Protein AF-A0A8H4LWK8-F1 (afdb_monomer_lite)

InterPro domains:
  IPR003105 SRA-YDG [PS51015] (1-61)
  IPR015947 PUA-like superfamily [SSF88697] (8-93)
  IPR036987 SRA-YDG superfamily [G3DSA:2.30.280.10] (2-102)

Secondary structure (DSSP, 8-state):
--HHHHTTTT-EEEEEEETTSSSTT--SSSEEEEEEEEEEEEEEEE-TTT-PEEEEEEEEEPTTSS-HHHHHTPSPHHHHHHHHHHHHHHHHHHHHHH-HHHHHHHHHHHHHHHHHHHHHHHHHHHHHHHHHS-------------------------

pLDDT: mean 82.49, std 20.47, range [31.75, 97.5]

Organism: NCBI:txid72228

Sequence (158 aa):
MHLSLLSQVGTQIRILRGYCLESPLAPSAGIRYDGLYAIRRYSLKLSNKTGLHRLVLTIERVAGQRPLHEVTAIPRPSQLDDWQLFEKYEGDMIRQRRGDQEFLEWKRAKAEERITIGQWRRTLELRAELKCGTHPRPSKGSLLSQAEVKDGILEAGK

Foldseek 3Di:
DPVVVVVQQQPKDWDKAAQLDLDPLHAVHGIATQAIKGFHDWDWDQDPVPRDIDIDTDIGHDPPDDDNVVSSCPPDPVVVVVRVVVVVVVLVVCCVPVNDVSSVVVVVVVVVSVVSSVVSVVVVVVVVCVVVPPDPDPPDDDDDDDDDDDDDDDDDDD

Structure (mmCIF, N/CA/C/O backbone):
data_AF-A0A8H4LWK8-F1
#
_entry.id   AF-A0A8H4LWK8-F1
#
loop_
_atom_site.group_PDB
_atom_site.id
_atom_site.type_symbol
_atom_site.label_atom_id
_atom_site.label_alt_id
_atom_site.label_comp_id
_atom_site.label_asym_id
_atom_site.label_entity_id
_atom_site.label_seq_id
_atom_site.pdbx_PDB_ins_code
_atom_site.Cartn_x
_atom_site.Cartn_y
_atom_site.Cartn_z
_atom_site.occupancy
_atom_site.B_iso_or_equiv
_atom_site.auth_seq_id
_atom_site.auth_comp_id
_atom_site.auth_asym_id
_atom_site.auth_atom_id
_atom_site.pdbx_PDB_model_num
ATOM 1 N N . MET A 1 1 ? -16.690 22.714 12.746 1.00 52.41 1 MET A N 1
ATOM 2 C CA . MET A 1 1 ? -16.456 21.260 12.912 1.00 52.41 1 MET A CA 1
ATOM 3 C C . MET A 1 1 ? -17.216 20.514 11.825 1.00 52.41 1 MET A C 1
ATOM 5 O O . MET A 1 1 ? -18.382 20.817 11.626 1.00 52.41 1 MET A O 1
ATOM 9 N N . HIS A 1 2 ? -16.586 19.581 11.108 1.00 60.38 2 HIS A N 1
ATOM 10 C CA . HIS A 1 2 ? -17.220 18.876 9.986 1.00 60.38 2 HIS A CA 1
ATOM 11 C C . HIS A 1 2 ? -18.081 17.703 10.505 1.00 60.38 2 HIS A C 1
ATOM 13 O O . HIS A 1 2 ? -17.662 16.548 10.467 1.00 60.38 2 HIS A O 1
ATOM 19 N N . LEU A 1 3 ? -19.265 18.005 11.061 1.00 60.56 3 LEU A N 1
ATOM 20 C CA . LEU A 1 3 ? -20.194 17.015 11.644 1.00 60.56 3 LEU A CA 1
ATOM 21 C C . LEU A 1 3 ? -20.529 15.859 10.688 1.00 60.56 3 LEU A C 1
ATOM 23 O O . LEU A 1 3 ? -20.708 14.729 11.130 1.00 60.56 3 LEU A O 1
ATOM 27 N N . SER A 1 4 ? -20.541 16.111 9.380 1.00 64.62 4 SER A N 1
ATOM 28 C CA . SER A 1 4 ? -20.835 15.087 8.372 1.00 64.62 4 SER A CA 1
ATOM 29 C C . SER A 1 4 ? -19.765 13.997 8.236 1.00 64.62 4 SER A C 1
ATOM 31 O O . SER A 1 4 ? -20.046 12.948 7.669 1.00 64.62 4 SER A O 1
ATOM 33 N N . LEU A 1 5 ? -18.550 14.195 8.764 1.00 65.69 5 LEU A N 1
ATOM 34 C CA . LEU A 1 5 ? -17.548 13.121 8.838 1.00 65.69 5 LEU A CA 1
ATOM 35 C C . LEU A 1 5 ? -17.736 12.251 10.089 1.00 65.69 5 LEU A C 1
ATOM 37 O O . LEU A 1 5 ? -17.430 11.062 10.059 1.00 65.69 5 LEU A O 1
ATOM 41 N N . LEU A 1 6 ? -18.285 12.812 11.174 1.00 63.72 6 LEU A N 1
ATOM 42 C CA . LEU A 1 6 ? -18.675 12.034 12.356 1.00 63.72 6 LEU A CA 1
ATOM 43 C C . LEU A 1 6 ? -19.873 11.126 12.051 1.00 63.72 6 LEU A C 1
ATOM 45 O O . LEU A 1 6 ? -19.915 9.998 12.533 1.00 63.72 6 LEU A O 1
ATOM 49 N N . SER A 1 7 ? -20.805 11.571 11.203 1.00 70.25 7 SER A N 1
ATOM 50 C CA . SER A 1 7 ? -21.953 10.756 10.780 1.00 70.25 7 SER A CA 1
ATOM 51 C C . SER A 1 7 ? -21.584 9.582 9.865 1.00 70.25 7 SER A C 1
ATOM 53 O O . SER A 1 7 ? -22.433 8.743 9.595 1.00 70.25 7 SER A O 1
ATOM 55 N N . GLN A 1 8 ? -20.341 9.505 9.376 1.00 80.31 8 GLN A N 1
ATOM 56 C CA . GLN A 1 8 ? -19.851 8.374 8.577 1.00 80.31 8 GLN A CA 1
ATOM 57 C C . GLN A 1 8 ? -19.318 7.216 9.434 1.00 80.31 8 GLN A C 1
ATOM 59 O O . GLN A 1 8 ? -18.898 6.189 8.897 1.00 80.31 8 GLN A O 1
ATOM 64 N N . VAL A 1 9 ? -19.303 7.351 10.764 1.00 82.56 9 VAL A N 1
ATOM 65 C CA . VAL A 1 9 ? -18.976 6.229 11.653 1.00 82.56 9 VAL A CA 1
ATOM 66 C C . VAL A 1 9 ? -20.021 5.126 11.460 1.00 82.56 9 VAL A C 1
ATOM 68 O O . VAL A 1 9 ? -21.219 5.381 11.458 1.00 82.56 9 VAL A O 1
ATOM 71 N N . GLY A 1 10 ? -19.558 3.893 11.270 1.00 85.62 10 GLY A N 1
ATOM 72 C CA . GLY A 1 10 ? -20.392 2.747 10.902 1.00 85.62 10 GLY A CA 1
ATOM 73 C C . GLY A 1 10 ? -20.498 2.506 9.394 1.00 85.62 10 GLY A C 1
ATOM 74 O O . GLY A 1 10 ? -20.790 1.380 8.991 1.00 85.62 10 GLY A O 1
ATOM 75 N N . THR A 1 11 ? -20.178 3.495 8.553 1.00 91.19 11 THR A N 1
ATOM 76 C CA . THR A 1 11 ? -20.169 3.319 7.097 1.00 91.19 11 THR A CA 1
ATOM 77 C C . THR A 1 11 ? -19.085 2.330 6.680 1.00 91.19 11 THR A C 1
ATOM 79 O O . THR A 1 11 ? -17.944 2.383 7.154 1.00 91.19 11 THR A O 1
ATOM 82 N N . GLN A 1 12 ? -19.452 1.431 5.766 1.00 94.31 12 GLN A N 1
ATOM 83 C CA . GLN A 1 12 ? -18.533 0.477 5.163 1.00 94.31 12 GLN A CA 1
ATOM 84 C C . GLN A 1 12 ? -17.807 1.100 3.968 1.00 94.31 12 GLN A C 1
ATOM 86 O O . GLN A 1 12 ? -18.415 1.731 3.107 1.00 94.31 12 GLN A O 1
ATOM 91 N N . ILE A 1 13 ? -16.500 0.879 3.900 1.00 94.56 13 ILE A N 1
ATOM 92 C CA . ILE A 1 13 ? -15.608 1.366 2.852 1.00 94.56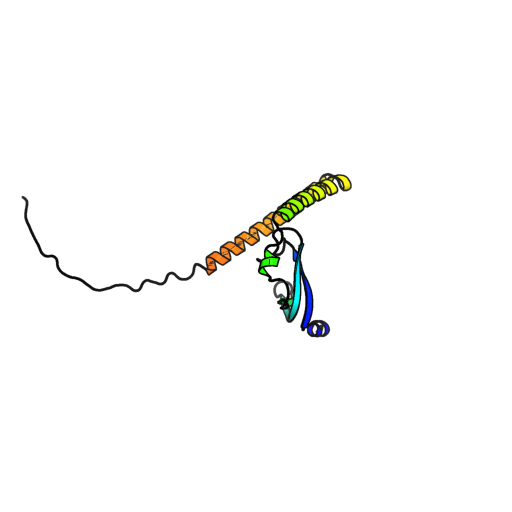 13 ILE A CA 1
ATOM 93 C C . ILE A 1 13 ? -14.760 0.220 2.303 1.00 94.56 13 ILE A C 1
ATOM 95 O O . ILE A 1 13 ? -14.438 -0.738 3.006 1.00 94.56 13 ILE A O 1
ATOM 99 N N . ARG A 1 14 ? -14.376 0.324 1.031 1.00 96.25 14 ARG A N 1
ATOM 100 C CA . ARG A 1 14 ? -13.458 -0.611 0.371 1.00 96.25 14 ARG A CA 1
ATOM 101 C C . ARG A 1 14 ? -12.024 -0.130 0.565 1.00 96.25 14 ARG A C 1
ATOM 103 O O . ARG A 1 14 ? -11.739 1.034 0.302 1.00 96.25 14 ARG A O 1
ATOM 110 N N . ILE A 1 15 ? -11.130 -1.017 1.000 1.00 96.00 15 ILE A N 1
ATOM 111 C CA . ILE A 1 15 ? -9.715 -0.683 1.202 1.00 96.00 15 ILE A CA 1
ATOM 112 C C . ILE A 1 15 ? -8.853 -1.299 0.105 1.00 96.00 15 ILE A C 1
ATOM 114 O O . ILE A 1 15 ? -8.871 -2.512 -0.109 1.00 96.00 15 ILE A O 1
ATOM 118 N N . LEU A 1 16 ? -8.062 -0.440 -0.537 1.00 96.69 16 LEU A N 1
ATOM 119 C CA . LEU A 1 16 ? -6.957 -0.810 -1.411 1.00 96.69 16 LEU A CA 1
ATOM 120 C C . LEU A 1 16 ? -5.638 -0.513 -0.688 1.00 96.69 16 LEU A C 1
ATOM 122 O O . LEU A 1 16 ? -5.473 0.574 -0.131 1.00 96.69 16 LEU A O 1
ATOM 126 N N . ARG A 1 17 ? -4.706 -1.468 -0.677 1.00 95.94 17 ARG A N 1
ATOM 127 C CA . ARG A 1 17 ? -3.346 -1.290 -0.147 1.00 95.94 17 ARG A CA 1
ATOM 128 C C . ARG A 1 17 ? -2.348 -1.341 -1.297 1.00 95.94 17 ARG A C 1
ATOM 130 O O . ARG A 1 17 ? -2.351 -2.301 -2.058 1.00 95.94 17 ARG A O 1
ATOM 137 N N . GLY A 1 18 ? -1.514 -0.313 -1.422 1.00 94.94 18 GLY A N 1
ATOM 138 C CA . GLY A 1 18 ? -0.409 -0.278 -2.384 1.00 94.94 18 GLY A CA 1
ATOM 139 C C . GLY 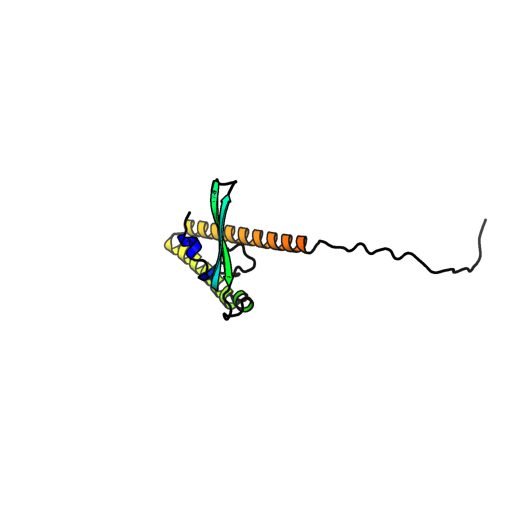A 1 18 ? 0.888 -0.808 -1.777 1.00 94.94 18 GLY A C 1
ATOM 140 O O . GLY A 1 18 ? 1.067 -0.749 -0.560 1.00 94.94 18 GLY A O 1
ATOM 141 N N . TYR A 1 19 ? 1.795 -1.305 -2.616 1.00 93.06 19 TYR A N 1
ATOM 142 C CA . TYR A 1 19 ? 3.070 -1.877 -2.169 1.00 93.06 19 TYR A CA 1
ATOM 143 C C . TYR A 1 19 ? 4.048 -0.855 -1.563 1.00 93.06 19 TYR A C 1
ATOM 145 O O . TYR A 1 19 ? 4.883 -1.221 -0.740 1.00 93.06 19 TYR A O 1
ATOM 153 N N . CYS A 1 20 ? 3.898 0.431 -1.895 1.00 91.38 20 CYS A N 1
ATOM 154 C CA . CYS A 1 20 ? 4.673 1.534 -1.311 1.00 91.38 20 CYS A CA 1
ATOM 155 C C . CYS A 1 20 ? 4.155 1.973 0.070 1.00 91.38 20 CYS A C 1
ATOM 157 O O . CYS A 1 20 ? 4.657 2.936 0.646 1.00 91.38 20 CYS A O 1
ATOM 159 N N . LEU A 1 21 ? 3.104 1.331 0.591 1.00 92.00 21 LEU A N 1
ATOM 160 C CA . LEU A 1 21 ? 2.540 1.675 1.889 1.00 92.00 21 LEU A CA 1
ATOM 161 C C . LEU A 1 21 ? 3.516 1.293 3.010 1.00 92.00 21 LEU A C 1
ATOM 163 O O . LEU A 1 21 ? 3.936 0.144 3.111 1.00 92.00 21 LEU A O 1
ATOM 167 N N . GLU A 1 22 ? 3.771 2.225 3.926 1.00 90.75 22 GLU A N 1
ATOM 168 C CA . GLU A 1 22 ? 4.512 1.991 5.172 1.00 90.75 22 GLU A CA 1
ATOM 169 C C . GLU A 1 22 ? 3.689 1.160 6.182 1.00 90.75 22 GLU A C 1
ATOM 171 O O . GLU A 1 22 ? 3.308 1.619 7.264 1.00 90.75 22 GLU A O 1
ATOM 176 N N . SER A 1 23 ? 3.363 -0.085 5.829 1.00 90.69 23 SER A N 1
ATOM 177 C CA . SER A 1 23 ? 2.599 -1.007 6.671 1.00 90.69 23 SER A CA 1
ATOM 178 C C . SER A 1 23 ? 3.086 -2.452 6.544 1.00 90.69 23 SER A C 1
ATOM 180 O O . SER A 1 23 ? 3.318 -2.907 5.428 1.00 90.69 23 SER A O 1
ATOM 182 N N . PRO A 1 24 ? 3.183 -3.227 7.646 1.00 89.12 24 PRO A N 1
ATOM 183 C CA . PRO A 1 24 ? 3.550 -4.649 7.581 1.00 89.12 24 PRO A CA 1
ATOM 184 C C . PRO A 1 24 ? 2.588 -5.496 6.738 1.00 89.12 24 PRO A C 1
ATOM 186 O O . PRO A 1 24 ? 2.929 -6.594 6.320 1.00 89.12 24 PRO A O 1
ATOM 189 N N . LEU A 1 25 ? 1.369 -4.994 6.514 1.00 92.19 25 LEU A N 1
ATOM 190 C CA . LEU A 1 25 ? 0.341 -5.643 5.702 1.00 92.19 25 LEU A CA 1
ATOM 191 C C . LEU A 1 25 ? 0.342 -5.159 4.245 1.00 92.19 25 LEU A C 1
ATOM 193 O O . LEU A 1 25 ? -0.558 -5.536 3.491 1.00 92.19 25 LEU A O 1
ATOM 197 N N . ALA A 1 26 ? 1.282 -4.297 3.849 1.00 93.75 26 ALA A N 1
ATOM 198 C CA . ALA A 1 26 ? 1.405 -3.855 2.467 1.00 93.75 26 ALA A CA 1
ATOM 199 C C . ALA A 1 26 ? 1.708 -5.058 1.552 1.00 93.75 26 ALA A C 1
ATOM 201 O O . ALA A 1 26 ? 2.476 -5.942 1.941 1.00 93.75 26 ALA A O 1
ATOM 202 N N . PRO A 1 27 ? 1.093 -5.139 0.358 1.00 95.56 27 PRO A N 1
ATOM 203 C CA . PRO A 1 27 ? 1.460 -6.165 -0.610 1.00 95.56 27 PRO A CA 1
ATOM 204 C C . PRO A 1 27 ? 2.914 -5.980 -1.059 1.00 95.56 27 PRO A C 1
ATOM 206 O O . PRO A 1 27 ? 3.462 -4.883 -1.006 1.00 95.56 27 PRO A O 1
ATOM 209 N N . SER A 1 28 ? 3.546 -7.053 -1.529 1.00 92.62 28 SER A N 1
ATOM 210 C CA . SER A 1 28 ? 4.919 -6.991 -2.043 1.00 92.62 28 SER A CA 1
ATOM 211 C C . SER A 1 28 ? 5.030 -6.273 -3.391 1.00 92.62 28 SER A C 1
ATOM 213 O O . SER A 1 28 ? 6.099 -5.746 -3.689 1.00 92.62 28 SER A O 1
ATOM 215 N N . ALA A 1 29 ? 3.947 -6.233 -4.173 1.00 94.25 29 ALA A N 1
ATOM 216 C CA . ALA A 1 29 ? 3.867 -5.560 -5.464 1.00 94.25 29 ALA A CA 1
ATOM 217 C C . ALA A 1 29 ? 2.437 -5.083 -5.769 1.00 94.25 29 ALA A C 1
ATOM 219 O O . ALA A 1 29 ? 1.461 -5.656 -5.273 1.00 94.25 29 ALA A O 1
ATOM 220 N N . GLY A 1 30 ? 2.328 -4.046 -6.603 1.00 93.75 30 GLY A N 1
ATOM 221 C CA . GLY A 1 30 ? 1.060 -3.535 -7.124 1.00 93.75 30 GLY A CA 1
ATOM 222 C C . GLY A 1 30 ? 0.089 -2.999 -6.063 1.00 93.75 30 GLY A C 1
ATOM 223 O O . GLY A 1 30 ? 0.478 -2.478 -5.013 1.00 93.75 30 GLY A O 1
ATOM 224 N N . ILE A 1 31 ? -1.206 -3.101 -6.366 1.00 95.31 31 ILE A N 1
ATOM 225 C CA . ILE A 1 31 ? -2.306 -2.676 -5.493 1.00 95.31 31 ILE A CA 1
ATOM 226 C C . ILE A 1 31 ? -3.189 -3.887 -5.201 1.00 95.31 31 ILE A C 1
ATOM 228 O O . ILE A 1 31 ? -3.629 -4.583 -6.116 1.00 95.31 31 ILE A O 1
ATOM 232 N N . ARG A 1 32 ? -3.479 -4.124 -3.920 1.00 96.56 32 ARG A N 1
ATOM 233 C CA . ARG A 1 32 ? -4.321 -5.229 -3.455 1.00 96.56 32 ARG A CA 1
ATOM 234 C C . ARG A 1 32 ? -5.619 -4.718 -2.846 1.00 96.56 32 ARG A C 1
ATOM 236 O O . ARG A 1 32 ? -5.620 -3.745 -2.095 1.00 96.56 32 ARG A O 1
ATOM 243 N N . TYR A 1 33 ? -6.721 -5.400 -3.148 1.00 96.69 33 TYR A N 1
ATOM 244 C CA . TYR A 1 33 ? -7.989 -5.206 -2.454 1.00 96.69 33 TYR A CA 1
ATOM 245 C C . TYR A 1 33 ? -8.059 -6.059 -1.187 1.00 96.69 33 TYR A C 1
ATOM 247 O O . TYR A 1 33 ? -7.978 -7.285 -1.252 1.00 96.69 33 TYR A O 1
ATOM 255 N N . ASP A 1 34 ? -8.262 -5.407 -0.041 1.00 95.75 34 ASP A N 1
ATOM 256 C CA . ASP A 1 34 ? -8.181 -6.063 1.272 1.00 95.75 34 ASP A CA 1
ATOM 257 C C . ASP A 1 34 ? -9.552 -6.341 1.913 1.00 95.75 34 ASP A C 1
ATOM 259 O O . ASP A 1 34 ? -9.654 -6.996 2.962 1.00 95.75 34 ASP A O 1
ATOM 263 N N . GLY A 1 35 ? -10.617 -5.886 1.251 1.00 96.25 35 GLY A N 1
ATOM 264 C CA . GLY A 1 35 ? -12.002 -6.096 1.651 1.00 96.25 35 GLY A CA 1
ATOM 265 C C . GLY A 1 35 ? -12.704 -4.826 2.127 1.00 96.25 35 GLY A C 1
ATOM 266 O O . GLY A 1 35 ? -12.260 -3.693 1.909 1.00 96.25 35 GLY A O 1
ATOM 267 N N . LEU A 1 36 ? -13.843 -5.045 2.774 1.00 96.94 36 LEU A N 1
ATOM 268 C CA . LEU A 1 36 ? -14.682 -4.046 3.417 1.00 96.94 36 LEU A CA 1
ATOM 269 C C . LEU A 1 36 ? -14.219 -3.780 4.850 1.00 96.94 36 LEU A C 1
ATOM 271 O O . LEU A 1 36 ? -13.943 -4.702 5.625 1.00 96.94 36 LEU A O 1
ATOM 275 N N . TYR A 1 37 ? -14.176 -2.505 5.201 1.00 96.50 37 TYR A N 1
ATOM 276 C CA . TY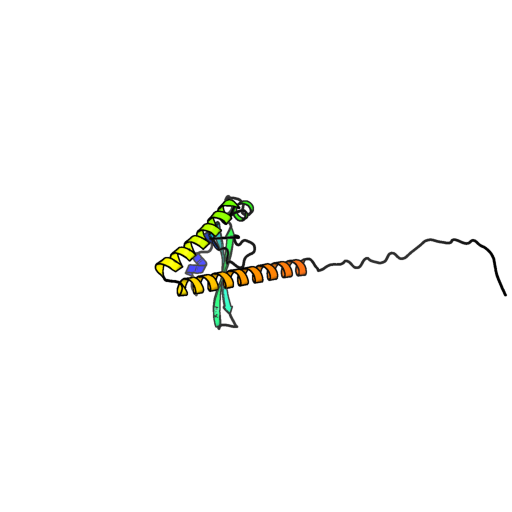R A 1 37 ? -13.846 -1.999 6.524 1.00 96.50 37 TYR A CA 1
ATOM 277 C C . TYR A 1 37 ? -14.940 -1.039 6.982 1.00 96.50 37 TYR A C 1
ATOM 279 O O . TYR A 1 37 ? -15.491 -0.315 6.165 1.00 96.50 37 TYR A O 1
ATOM 287 N N . ALA A 1 38 ? -15.246 -1.008 8.273 1.00 94.81 38 ALA A N 1
ATOM 288 C CA . ALA A 1 38 ? -16.144 -0.029 8.867 1.00 94.81 38 ALA A CA 1
ATOM 289 C C . ALA A 1 38 ? -15.337 1.050 9.595 1.00 94.81 38 ALA A C 1
ATOM 291 O O . ALA A 1 38 ? -14.362 0.748 10.293 1.00 94.81 38 ALA A O 1
ATOM 292 N N . ILE A 1 39 ? -15.751 2.308 9.465 1.00 93.38 39 ILE A N 1
ATOM 293 C CA . ILE A 1 39 ? -15.166 3.406 10.242 1.00 93.38 39 ILE A CA 1
ATOM 294 C C . ILE A 1 39 ? -15.652 3.279 11.689 1.00 93.38 39 ILE A C 1
ATOM 296 O O . ILE A 1 39 ? -16.851 3.342 11.947 1.00 93.38 39 ILE A O 1
ATOM 300 N N . ARG A 1 40 ? -14.730 3.094 12.639 1.00 91.44 40 ARG A N 1
ATOM 301 C CA . ARG A 1 40 ? -15.040 2.959 14.074 1.00 91.44 40 ARG A CA 1
ATOM 302 C C . ARG A 1 40 ? -14.826 4.236 14.853 1.00 91.44 40 ARG A C 1
ATOM 304 O O . ARG A 1 40 ? -15.593 4.543 15.757 1.00 91.44 40 ARG A O 1
ATOM 311 N N . ARG A 1 41 ? -13.770 4.973 14.519 1.00 89.69 41 ARG A N 1
ATOM 312 C CA . ARG A 1 41 ? -13.429 6.213 15.209 1.00 89.69 41 ARG A CA 1
ATOM 313 C C . ARG A 1 41 ? -12.938 7.249 14.225 1.00 89.69 41 ARG A C 1
ATOM 315 O O . ARG A 1 41 ? -12.181 6.952 13.304 1.00 89.69 41 ARG A O 1
ATOM 322 N N . TYR A 1 42 ? -13.327 8.477 14.508 1.00 88.62 42 TYR A N 1
ATOM 323 C CA . TYR A 1 42 ? -12.848 9.678 13.858 1.00 88.62 42 TYR A CA 1
ATOM 324 C C . TYR A 1 42 ? -12.126 10.541 14.895 1.00 88.62 42 TYR A C 1
ATOM 326 O O . TYR A 1 42 ? -12.555 10.643 16.047 1.00 88.62 42 TYR A O 1
ATOM 334 N N . SER A 1 43 ? -10.991 11.133 14.541 1.00 86.38 43 SER A N 1
ATOM 335 C CA . SER A 1 43 ? -10.241 12.028 15.424 1.00 86.38 43 SER A CA 1
ATOM 336 C C . SER A 1 43 ? -9.514 13.092 14.615 1.00 86.38 43 SER A C 1
ATOM 338 O O . SER A 1 43 ? -8.971 12.811 13.551 1.00 86.38 43 SER A O 1
ATOM 340 N N . LEU A 1 44 ? -9.481 14.314 15.139 1.00 88.25 44 LEU A N 1
ATOM 341 C CA . LEU A 1 44 ? -8.753 15.435 14.556 1.00 88.25 44 LEU A CA 1
ATOM 342 C C . LEU A 1 44 ? -7.639 15.835 15.523 1.00 88.25 44 LEU A C 1
ATOM 344 O O . LEU A 1 44 ? -7.894 16.022 16.710 1.00 88.25 44 LEU A O 1
ATOM 348 N N . LYS A 1 45 ? -6.405 15.928 15.034 1.00 88.94 45 LYS A N 1
ATOM 349 C CA . LYS A 1 45 ? -5.237 16.312 15.834 1.00 88.94 45 LYS A CA 1
ATOM 350 C C . LYS A 1 45 ? -4.553 17.502 15.185 1.00 88.94 45 LYS A C 1
ATOM 352 O O . LYS A 1 45 ? -4.218 17.426 14.008 1.00 88.94 45 LYS A O 1
ATOM 357 N N . LEU A 1 46 ? -4.309 18.573 15.931 1.00 90.12 46 LEU A N 1
ATOM 358 C CA . LEU A 1 46 ? -3.462 19.657 15.445 1.00 90.12 46 LEU A CA 1
ATOM 359 C C . LEU A 1 46 ? -2.001 19.192 15.466 1.00 90.12 46 LEU A C 1
ATOM 361 O O . LEU A 1 46 ? -1.505 18.710 16.485 1.00 90.12 46 LEU A O 1
ATOM 365 N N . SER A 1 47 ? -1.324 19.277 14.325 1.00 87.12 47 SER A N 1
ATOM 366 C CA . SER A 1 47 ? 0.104 18.999 14.235 1.00 87.12 47 SER A CA 1
ATOM 367 C C . SER A 1 47 ? 0.883 20.233 14.670 1.00 87.12 47 SER A C 1
ATOM 369 O O . SER A 1 47 ? 0.973 21.206 13.927 1.00 87.12 47 SER A O 1
ATOM 371 N N . ASN A 1 48 ? 1.509 20.172 15.846 1.00 85.38 48 ASN A N 1
ATOM 372 C CA . ASN A 1 48 ? 2.305 21.287 16.373 1.00 85.38 48 ASN A CA 1
ATOM 373 C C . ASN A 1 48 ? 3.512 21.640 15.485 1.00 85.38 48 ASN A C 1
ATOM 375 O O . ASN A 1 48 ? 3.996 22.761 15.538 1.00 85.38 48 ASN A O 1
ATOM 379 N N . LYS A 1 49 ? 4.000 20.697 14.665 1.00 89.44 49 LYS A N 1
ATOM 380 C CA . LYS A 1 49 ? 5.156 20.917 13.779 1.00 89.44 49 LYS A CA 1
ATOM 381 C C . LYS A 1 49 ? 4.801 21.661 12.493 1.00 89.44 49 LYS A C 1
ATOM 383 O O . LYS A 1 49 ? 5.646 22.347 11.942 1.00 89.44 49 LYS A O 1
ATOM 388 N N . THR A 1 50 ? 3.584 21.475 11.988 1.00 88.94 50 THR A N 1
ATOM 389 C CA . THR A 1 50 ? 3.171 21.990 10.672 1.00 88.94 50 THR A CA 1
ATOM 390 C C . THR A 1 50 ? 2.023 22.992 10.755 1.00 88.94 50 THR A C 1
ATOM 392 O O . THR A 1 50 ? 1.672 23.584 9.744 1.00 88.94 50 THR A O 1
ATOM 395 N N . GLY A 1 51 ? 1.393 23.152 11.924 1.00 88.81 51 GLY A N 1
ATOM 396 C CA . GLY A 1 51 ? 0.188 23.970 12.110 1.00 88.81 51 GLY A CA 1
ATOM 397 C C . GLY A 1 51 ? -1.068 23.399 11.438 1.00 88.81 51 GLY A C 1
ATOM 398 O O . GLY A 1 51 ? -2.138 23.994 11.517 1.00 88.81 51 GLY A O 1
ATOM 399 N N . LEU A 1 52 ? -0.965 22.237 10.782 1.00 90.31 52 LEU A N 1
ATOM 400 C CA . LEU A 1 52 ? -2.060 21.630 10.028 1.00 90.31 52 LEU A CA 1
ATOM 401 C C . LEU A 1 52 ? -2.878 20.672 10.895 1.00 90.31 52 LEU A C 1
ATOM 403 O O . LEU A 1 52 ? -2.343 19.930 11.724 1.00 90.31 52 LEU A O 1
ATOM 407 N N . HIS A 1 53 ? -4.188 20.635 10.657 1.00 87.94 53 HIS A N 1
ATOM 408 C CA . HIS A 1 53 ? -5.075 19.664 11.287 1.00 87.94 53 HIS A CA 1
ATOM 409 C C . HIS A 1 53 ? -4.967 18.312 10.571 1.00 87.94 53 HIS A C 1
ATOM 411 O O . HIS A 1 53 ? -5.266 18.188 9.386 1.00 87.94 53 HIS A O 1
ATOM 417 N N . ARG A 1 54 ? -4.557 17.278 11.305 1.00 88.19 54 ARG A N 1
ATOM 418 C CA . ARG A 1 54 ? -4.466 15.899 10.833 1.00 88.19 54 ARG A CA 1
ATOM 419 C C . ARG A 1 54 ? -5.724 15.125 11.194 1.00 88.19 54 ARG A C 1
ATOM 421 O O . ARG A 1 54 ? -6.061 14.978 12.371 1.00 88.19 54 ARG A O 1
ATOM 428 N N . LEU A 1 55 ? -6.346 14.545 10.176 1.00 88.00 55 LEU A N 1
ATOM 429 C CA . LEU A 1 55 ? -7.387 13.546 10.343 1.00 88.00 55 LEU A CA 1
ATOM 430 C C . LEU A 1 55 ? -6.783 12.185 10.705 1.00 88.00 55 LEU A C 1
ATOM 432 O O . LEU A 1 55 ? -5.839 11.723 10.064 1.00 88.00 55 LEU A O 1
ATOM 436 N N . VAL A 1 56 ? -7.343 11.525 11.714 1.00 89.06 56 VAL A N 1
ATOM 437 C CA . VAL A 1 56 ? -7.010 10.151 12.092 1.00 89.06 56 VAL A CA 1
ATOM 438 C C . VAL A 1 56 ? -8.294 9.334 12.125 1.00 89.06 56 VAL A C 1
ATOM 440 O O . VAL A 1 56 ? -9.184 9.590 12.936 1.00 89.06 56 VAL A O 1
ATOM 443 N N . LEU A 1 57 ? -8.369 8.339 11.245 1.00 90.88 57 LEU A N 1
ATOM 444 C CA . LEU A 1 57 ? -9.465 7.380 11.183 1.00 90.88 57 LEU A CA 1
ATOM 445 C C . LEU A 1 57 ? -9.006 6.049 11.776 1.00 90.88 57 LEU A C 1
ATOM 447 O O . LEU A 1 57 ? -7.930 5.552 11.444 1.00 90.88 57 LEU A O 1
ATOM 451 N N . THR A 1 58 ? -9.831 5.459 12.635 1.00 92.50 58 THR A N 1
ATOM 452 C CA . THR A 1 58 ? -9.688 4.061 13.047 1.00 92.50 58 THR A CA 1
ATOM 453 C C . THR A 1 58 ? -10.744 3.257 12.318 1.00 92.50 58 THR A C 1
ATOM 455 O O . THR A 1 58 ? -11.940 3.505 12.476 1.00 92.50 58 THR A O 1
ATOM 458 N N . ILE A 1 59 ? -10.287 2.303 11.519 1.00 94.44 59 ILE A N 1
ATOM 459 C CA . ILE A 1 59 ? -11.134 1.424 10.723 1.00 94.44 59 ILE A CA 1
ATOM 460 C C . ILE A 1 59 ? -10.946 -0.016 11.185 1.00 94.44 59 ILE A C 1
ATOM 462 O O . ILE A 1 59 ? -9.851 -0.407 11.589 1.00 94.44 59 ILE A O 1
ATOM 466 N N . GLU A 1 60 ? -12.006 -0.806 11.101 1.00 95.38 60 GLU A N 1
ATOM 467 C CA . GLU A 1 60 ? -11.998 -2.220 11.468 1.00 95.38 60 GLU A CA 1
ATOM 468 C C . GLU A 1 60 ? -12.520 -3.055 10.304 1.00 95.38 60 GLU A C 1
ATOM 470 O O . GLU A 1 60 ? -13.437 -2.638 9.599 1.00 95.38 60 GLU A O 1
ATOM 475 N N . ARG A 1 61 ? -11.925 -4.226 10.074 1.00 95.56 61 ARG A N 1
ATOM 476 C CA . ARG A 1 61 ? -12.341 -5.105 8.982 1.00 95.56 61 ARG A CA 1
ATOM 477 C C . ARG A 1 61 ? -13.689 -5.746 9.307 1.00 95.56 61 ARG A C 1
ATOM 479 O O . ARG A 1 61 ? -13.865 -6.279 10.396 1.00 95.56 61 ARG A O 1
ATOM 486 N N . VAL A 1 62 ? -14.621 -5.732 8.356 1.00 95.94 62 VAL A N 1
ATOM 487 C CA . VAL A 1 62 ? -15.939 -6.364 8.531 1.00 95.94 62 VAL A CA 1
ATOM 488 C C . VAL A 1 62 ? -15.787 -7.893 8.557 1.00 95.94 62 VAL A C 1
ATOM 490 O O . VAL A 1 62 ? -15.039 -8.455 7.749 1.00 95.94 62 VAL A O 1
ATOM 493 N N . ALA A 1 63 ? -16.481 -8.561 9.483 1.00 94.56 63 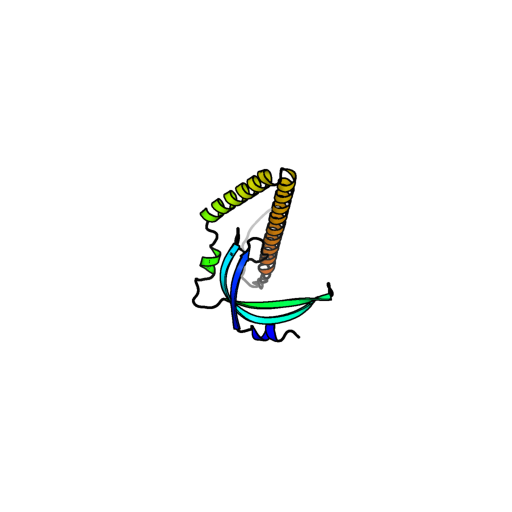ALA A N 1
ATOM 494 C CA . ALA A 1 63 ? -16.485 -10.019 9.631 1.00 94.56 63 ALA A CA 1
ATOM 495 C C . ALA A 1 63 ? -17.170 -10.743 8.450 1.00 94.56 63 ALA A C 1
ATOM 497 O O . ALA A 1 63 ? -17.855 -10.124 7.641 1.00 94.56 63 ALA A O 1
ATOM 498 N N . GLY A 1 64 ? -16.961 -12.060 8.334 1.00 93.94 64 GLY A N 1
ATOM 499 C CA . GLY A 1 64 ? -17.580 -12.904 7.295 1.00 93.94 64 GLY A CA 1
ATOM 500 C C . GLY A 1 64 ? -16.938 -12.818 5.903 1.00 93.94 64 GLY A C 1
ATOM 501 O O . GLY A 1 64 ? -17.333 -13.538 4.994 1.00 93.94 64 GLY A O 1
ATOM 502 N N . GLN A 1 65 ? -15.927 -11.967 5.724 1.00 95.75 65 GLN A N 1
ATOM 503 C CA . GLN A 1 65 ? -15.128 -11.905 4.499 1.00 95.75 65 GLN A CA 1
ATOM 504 C C . GLN A 1 65 ? -13.987 -12.925 4.523 1.00 95.75 65 GLN A C 1
ATOM 506 O O . GLN A 1 65 ? -13.579 -13.374 5.595 1.00 95.75 65 GLN A O 1
ATOM 511 N N . ARG A 1 66 ? -13.387 -13.189 3.350 1.00 94.94 66 ARG A N 1
ATOM 512 C CA . ARG A 1 66 ? -12.171 -14.012 3.206 1.00 94.94 66 ARG A CA 1
ATOM 513 C C . ARG A 1 66 ? -11.148 -13.690 4.307 1.00 94.94 66 ARG A C 1
ATOM 515 O O . ARG A 1 66 ? -10.904 -12.497 4.525 1.00 94.94 66 ARG A O 1
ATOM 522 N N . PRO A 1 67 ? -10.555 -14.676 5.000 1.00 94.88 67 PRO A N 1
ATOM 523 C CA . PRO A 1 67 ? -9.607 -14.417 6.078 1.00 94.88 67 PRO A CA 1
ATOM 524 C C . PRO A 1 67 ? -8.455 -13.510 5.642 1.00 94.88 67 PRO A C 1
ATOM 526 O O . PRO A 1 67 ? -7.952 -13.615 4.524 1.00 94.88 67 PRO A O 1
ATOM 529 N N . LEU A 1 68 ? -8.020 -12.611 6.532 1.00 92.81 68 LEU A N 1
ATOM 530 C CA . LEU A 1 68 ? -6.983 -11.633 6.190 1.00 92.81 68 LEU A CA 1
ATOM 531 C C . LEU A 1 68 ? -5.662 -12.310 5.796 1.00 92.81 68 LEU A C 1
ATOM 533 O O . LEU A 1 68 ? -5.015 -11.834 4.874 1.00 92.81 68 LEU A O 1
ATOM 537 N N . HIS A 1 69 ? -5.301 -13.428 6.435 1.00 93.12 69 HIS A N 1
ATOM 538 C CA . HIS A 1 69 ? -4.052 -14.144 6.149 1.00 93.12 69 HIS A CA 1
ATOM 539 C C . HIS A 1 69 ? -3.984 -14.669 4.702 1.00 93.12 69 HIS A C 1
ATOM 541 O O . HIS A 1 69 ? -2.937 -14.618 4.059 1.00 93.12 69 HIS A O 1
ATOM 547 N N . GLU A 1 70 ? -5.114 -15.111 4.147 1.00 95.25 70 GLU A N 1
ATOM 548 C CA . GLU A 1 70 ? -5.183 -15.543 2.750 1.00 95.25 70 GLU A CA 1
ATOM 549 C C . GLU A 1 70 ? -5.091 -14.372 1.772 1.00 95.25 70 GLU A C 1
ATOM 551 O O . GLU A 1 70 ? -4.558 -14.506 0.672 1.00 95.25 70 GLU A O 1
ATOM 556 N N . VAL A 1 71 ? -5.633 -13.217 2.162 1.00 95.06 71 VAL A N 1
ATOM 557 C CA . VAL A 1 71 ? -5.521 -11.985 1.377 1.00 95.06 71 VAL A CA 1
ATOM 558 C C . VAL A 1 71 ? -4.080 -11.483 1.406 1.00 95.06 71 VAL A C 1
ATOM 560 O O . VAL A 1 71 ? -3.557 -11.079 0.374 1.00 95.06 71 VAL A O 1
ATOM 563 N N . THR A 1 72 ? -3.400 -11.560 2.551 1.00 94.06 72 THR A N 1
ATOM 564 C CA . THR A 1 72 ? -1.993 -11.154 2.664 1.00 94.06 72 THR A CA 1
ATOM 565 C C . THR A 1 72 ? -1.039 -12.043 1.874 1.00 94.06 72 THR A C 1
ATOM 567 O O . THR A 1 72 ? 0.044 -11.582 1.533 1.00 94.06 72 THR A O 1
ATOM 570 N N . ALA A 1 73 ? -1.450 -13.267 1.525 1.00 94.69 73 ALA A N 1
ATOM 571 C CA . ALA A 1 73 ? -0.707 -14.148 0.623 1.00 94.69 73 ALA A CA 1
ATOM 572 C C . ALA A 1 73 ? -0.757 -13.703 -0.856 1.00 94.69 73 ALA A C 1
ATOM 574 O O . ALA A 1 73 ? -0.133 -14.326 -1.710 1.00 94.69 73 ALA A O 1
ATOM 575 N N . ILE A 1 74 ? -1.514 -12.649 -1.176 1.00 94.62 74 ILE A N 1
ATOM 576 C CA . ILE A 1 74 ? -1.514 -11.987 -2.483 1.00 94.62 74 ILE A CA 1
ATOM 577 C C . ILE A 1 74 ? -0.544 -10.795 -2.406 1.00 94.62 74 ILE A C 1
ATOM 579 O O . ILE A 1 74 ? -0.652 -10.004 -1.456 1.00 94.62 74 ILE A O 1
ATOM 583 N N . PRO A 1 75 ? 0.342 -10.587 -3.397 1.00 96.31 75 PRO A N 1
ATOM 584 C CA . PRO A 1 75 ? 0.439 -11.283 -4.689 1.00 96.31 75 PRO A CA 1
ATOM 585 C C . PRO A 1 75 ? 1.023 -12.702 -4.618 1.00 96.31 75 PRO A C 1
ATOM 587 O O . PRO A 1 75 ? 1.928 -12.972 -3.833 1.00 96.31 75 PRO A O 1
ATOM 590 N N . ARG A 1 76 ? 0.523 -13.595 -5.481 1.00 95.81 76 ARG A N 1
ATOM 591 C CA . ARG A 1 76 ? 1.097 -14.934 -5.709 1.00 95.81 76 ARG A CA 1
ATOM 592 C C . ARG A 1 76 ? 2.417 -14.831 -6.486 1.00 95.81 76 ARG A C 1
ATOM 594 O O . ARG A 1 76 ? 2.580 -13.857 -7.216 1.00 95.81 76 ARG A O 1
ATOM 601 N N . PRO A 1 77 ? 3.302 -15.847 -6.435 1.00 96.12 77 PRO A N 1
ATOM 602 C CA . PRO A 1 77 ? 4.553 -15.847 -7.199 1.00 96.12 77 PRO A CA 1
ATOM 603 C C . PRO A 1 77 ? 4.376 -15.509 -8.685 1.00 96.12 77 PRO A C 1
ATOM 605 O O . PRO A 1 77 ? 5.008 -14.580 -9.163 1.00 96.12 77 PRO A O 1
ATOM 608 N N . SER A 1 78 ? 3.414 -16.132 -9.373 1.00 96.38 78 SER A N 1
ATOM 609 C CA . SER A 1 78 ? 3.135 -15.826 -10.785 1.00 96.38 78 SER A CA 1
ATOM 610 C C . SER A 1 78 ? 2.742 -14.362 -11.025 1.00 96.38 78 SER A C 1
ATOM 612 O O . SER A 1 78 ? 3.111 -13.769 -12.025 1.00 96.38 78 SER A O 1
ATOM 614 N N . GLN A 1 79 ? 2.027 -13.747 -10.078 1.00 95.94 79 GLN A N 1
ATOM 615 C CA . GLN A 1 79 ? 1.628 -12.340 -10.170 1.00 95.94 79 GLN A CA 1
ATOM 616 C C . GLN A 1 79 ? 2.803 -11.388 -9.910 1.00 95.94 79 GLN A C 1
ATOM 618 O O . GLN A 1 79 ? 2.749 -10.227 -10.309 1.00 95.94 79 GLN A O 1
ATOM 623 N N . LEU A 1 80 ? 3.850 -11.849 -9.217 1.00 96.56 80 LEU A N 1
ATOM 624 C CA . LEU A 1 80 ? 5.097 -11.099 -9.082 1.00 96.56 80 LEU A CA 1
ATOM 625 C C . LEU A 1 80 ? 5.886 -11.122 -10.387 1.00 96.56 80 LEU A C 1
ATOM 627 O O . LEU A 1 80 ? 6.431 -10.088 -10.766 1.00 96.56 80 LEU A O 1
ATOM 631 N N . ASP A 1 81 ? 5.899 -12.257 -11.083 1.00 96.88 81 ASP A N 1
ATOM 632 C CA . ASP A 1 81 ? 6.505 -12.361 -12.412 1.00 96.88 81 ASP A CA 1
ATOM 633 C C . ASP A 1 81 ? 5.775 -11.437 -13.403 1.00 96.88 81 ASP A C 1
ATOM 635 O O . ASP A 1 81 ? 6.409 -10.631 -14.090 1.00 96.88 81 ASP A O 1
ATOM 639 N N . ASP A 1 82 ? 4.436 -11.456 -13.389 1.00 96.44 82 ASP A N 1
ATOM 640 C CA . ASP A 1 82 ? 3.600 -10.543 -14.183 1.00 96.44 82 ASP A CA 1
ATOM 641 C C . ASP A 1 82 ? 3.892 -9.070 -13.856 1.00 96.44 82 ASP A C 1
ATOM 643 O O . ASP A 1 82 ? 3.965 -8.225 -14.749 1.00 96.44 82 ASP A O 1
ATOM 647 N N . TRP A 1 83 ? 4.088 -8.747 -12.573 1.00 95.12 83 TRP A N 1
ATOM 648 C CA . TRP A 1 83 ? 4.428 -7.393 -12.143 1.00 95.12 83 TRP A CA 1
ATOM 649 C C . TRP A 1 83 ? 5.786 -6.937 -12.683 1.00 95.12 83 TRP A C 1
ATOM 651 O O . TRP A 1 83 ? 5.905 -5.819 -13.179 1.00 95.12 83 TRP A O 1
ATOM 661 N N . GLN A 1 84 ? 6.802 -7.799 -12.640 1.00 95.38 84 GLN A N 1
ATOM 662 C CA . GLN A 1 84 ? 8.120 -7.485 -13.199 1.00 95.38 84 GLN A CA 1
ATOM 663 C C . GLN A 1 84 ? 8.047 -7.248 -14.710 1.00 95.38 84 GLN A C 1
ATOM 665 O O . GLN A 1 84 ? 8.677 -6.322 -15.231 1.00 95.38 84 GLN A O 1
ATOM 670 N N . LEU A 1 85 ? 7.257 -8.062 -15.415 1.00 97.00 85 LEU A N 1
ATOM 671 C CA . LEU A 1 85 ? 7.020 -7.884 -16.843 1.00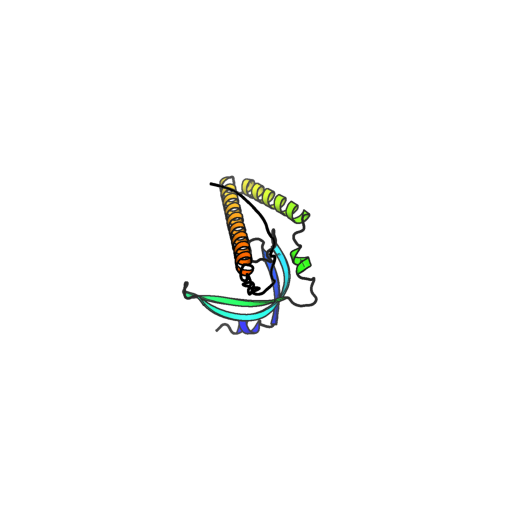 97.00 85 LEU A CA 1
ATOM 672 C C . LEU A 1 85 ? 6.308 -6.556 -17.126 1.00 97.00 85 LEU A C 1
ATOM 674 O O . LEU A 1 85 ? 6.707 -5.836 -18.043 1.00 97.00 85 LEU A O 1
ATOM 678 N N . PHE A 1 86 ? 5.301 -6.213 -16.321 1.00 95.88 86 PHE A N 1
ATOM 679 C CA . PHE A 1 86 ? 4.606 -4.933 -16.406 1.00 95.88 86 PHE A CA 1
ATOM 680 C C . PHE A 1 86 ? 5.562 -3.752 -16.211 1.00 95.88 86 PHE A C 1
ATOM 682 O O . PHE A 1 86 ? 5.553 -2.845 -17.036 1.00 95.88 86 PHE A O 1
ATOM 689 N N . GLU A 1 87 ? 6.418 -3.763 -15.185 1.00 95.06 87 GLU A N 1
ATOM 690 C CA . GLU A 1 87 ? 7.364 -2.663 -14.945 1.00 95.06 87 GLU A CA 1
ATOM 691 C C . GLU A 1 87 ? 8.341 -2.483 -16.110 1.00 95.06 87 GLU A C 1
ATOM 693 O O . GLU A 1 87 ? 8.656 -1.355 -16.495 1.00 95.06 87 GLU A O 1
ATOM 698 N N . LYS A 1 88 ? 8.794 -3.587 -16.714 1.00 96.56 88 LYS A N 1
ATOM 699 C CA . LYS A 1 88 ? 9.620 -3.530 -17.922 1.00 96.56 88 LYS A CA 1
ATOM 700 C C . LYS A 1 88 ? 8.855 -2.893 -19.084 1.00 96.56 88 LYS A C 1
ATOM 702 O O . LYS A 1 88 ? 9.370 -1.973 -19.714 1.00 96.56 88 LYS A O 1
ATOM 707 N N . TYR A 1 89 ? 7.633 -3.358 -19.339 1.00 97.25 89 TYR A N 1
ATOM 708 C CA . TYR A 1 89 ? 6.792 -2.836 -20.413 1.00 97.25 89 TYR A CA 1
ATOM 709 C C . TYR A 1 89 ? 6.449 -1.355 -20.211 1.00 97.25 89 TYR A C 1
ATOM 711 O O . TYR A 1 89 ? 6.505 -0.579 -21.159 1.00 97.25 89 TYR A O 1
ATOM 719 N N . GLU A 1 90 ? 6.144 -0.937 -18.982 1.00 96.19 90 GLU A N 1
ATOM 720 C CA . GLU A 1 90 ? 5.906 0.465 -18.632 1.00 96.19 90 GLU A CA 1
ATOM 721 C C . GLU A 1 90 ? 7.130 1.330 -18.959 1.00 96.19 90 GLU A C 1
ATOM 723 O O . GLU A 1 90 ? 6.997 2.362 -19.620 1.00 96.19 90 GLU A O 1
ATOM 728 N N . GLY A 1 91 ? 8.326 0.877 -18.574 1.00 96.69 91 GLY A N 1
ATOM 729 C CA . GLY A 1 91 ? 9.579 1.546 -18.915 1.00 96.69 91 GLY A CA 1
ATOM 730 C C . GLY A 1 91 ? 9.795 1.666 -20.426 1.00 96.69 91 GLY A C 1
ATOM 731 O O . GLY A 1 91 ? 10.073 2.759 -20.925 1.00 96.69 91 GLY A O 1
ATOM 732 N N . ASP A 1 92 ? 9.607 0.573 -21.170 1.00 97.44 92 ASP A N 1
ATOM 733 C CA . ASP A 1 92 ? 9.735 0.560 -22.633 1.00 97.44 92 ASP A CA 1
ATOM 734 C C . ASP A 1 92 ? 8.713 1.503 -23.295 1.00 97.44 92 ASP A C 1
ATOM 736 O O . ASP A 1 92 ? 9.048 2.248 -24.219 1.00 97.44 92 ASP A O 1
ATOM 740 N N . MET A 1 93 ? 7.482 1.543 -22.781 1.00 97.50 93 MET A N 1
ATOM 741 C CA . MET A 1 93 ? 6.426 2.436 -23.253 1.00 97.50 93 MET A CA 1
ATOM 742 C C . MET A 1 93 ? 6.747 3.913 -23.013 1.00 97.50 93 MET A C 1
ATOM 744 O O . MET A 1 93 ? 6.513 4.744 -23.897 1.00 97.50 93 MET A O 1
ATOM 748 N N . ILE A 1 94 ? 7.276 4.255 -21.835 1.00 97.00 94 ILE A N 1
ATOM 749 C CA . ILE A 1 94 ? 7.723 5.619 -21.516 1.00 97.00 94 ILE A CA 1
ATOM 750 C C . ILE A 1 94 ? 8.848 6.017 -22.464 1.00 97.00 94 ILE A C 1
ATOM 752 O O . ILE A 1 94 ? 8.777 7.081 -23.079 1.00 97.00 94 ILE A O 1
ATOM 756 N N . ARG A 1 95 ? 9.828 5.132 -22.654 1.00 96.12 95 ARG A N 1
ATOM 757 C CA . ARG A 1 95 ? 10.957 5.361 -23.552 1.00 96.12 95 ARG A CA 1
ATOM 758 C C . ARG A 1 95 ? 10.507 5.625 -24.988 1.00 96.12 95 ARG A C 1
ATOM 760 O O . ARG A 1 95 ? 10.958 6.586 -25.601 1.00 96.12 95 ARG A O 1
ATOM 767 N N . GLN A 1 96 ? 9.581 4.818 -25.507 1.00 96.81 96 GLN A N 1
ATOM 768 C CA . GLN A 1 96 ? 9.062 4.970 -26.869 1.00 96.81 96 GLN A CA 1
ATOM 769 C C . GLN A 1 96 ? 8.215 6.236 -27.055 1.00 96.81 96 GLN A C 1
ATOM 771 O O . GLN A 1 96 ? 8.313 6.884 -28.093 1.00 96.81 96 GLN A O 1
ATOM 776 N N . ARG A 1 97 ? 7.361 6.588 -26.083 1.00 96.94 97 ARG A N 1
ATOM 777 C CA . ARG A 1 97 ? 6.404 7.703 -26.228 1.00 96.94 97 ARG A CA 1
ATOM 778 C C . ARG A 1 97 ? 6.954 9.061 -25.809 1.00 96.94 97 ARG A C 1
ATOM 780 O O . ARG A 1 97 ? 6.486 10.073 -26.317 1.00 96.94 97 ARG A O 1
ATOM 787 N N . ARG A 1 98 ? 7.863 9.086 -24.835 1.00 95.44 98 ARG A N 1
ATOM 788 C CA . ARG A 1 98 ? 8.344 10.309 -24.173 1.00 95.44 98 ARG A CA 1
ATOM 789 C C . ARG A 1 98 ? 9.858 10.501 -24.275 1.00 95.44 98 ARG A C 1
ATOM 791 O O . ARG A 1 98 ? 10.360 11.560 -23.919 1.00 95.44 98 ARG A O 1
ATOM 798 N N . GLY A 1 99 ? 10.573 9.507 -24.799 1.00 96.25 99 GLY A N 1
ATOM 799 C CA . GLY A 1 99 ? 12.011 9.561 -25.022 1.00 96.25 99 GLY A CA 1
ATOM 800 C C . GLY A 1 99 ? 12.844 9.103 -23.825 1.00 96.25 99 GLY A C 1
ATOM 801 O O . GLY A 1 99 ? 12.340 8.738 -22.761 1.00 96.25 99 GLY A O 1
ATOM 802 N N . ASP A 1 100 ? 14.161 9.117 -24.027 1.00 96.56 100 ASP A N 1
ATOM 803 C CA . ASP A 1 100 ? 15.127 8.564 -23.074 1.00 96.56 100 ASP A CA 1
ATOM 804 C C . ASP A 1 100 ? 15.214 9.365 -21.767 1.00 96.56 100 ASP A C 1
ATOM 806 O O . ASP A 1 100 ? 15.416 8.776 -20.707 1.00 96.56 100 ASP A O 1
ATOM 810 N N . GLN A 1 101 ? 15.027 10.688 -21.816 1.00 96.56 101 GLN A N 1
ATOM 811 C CA . GLN A 1 101 ? 15.119 11.542 -20.628 1.00 96.56 101 GLN A CA 1
ATOM 812 C C . GLN A 1 101 ? 14.033 11.202 -19.596 1.00 96.56 101 GLN A C 1
ATOM 814 O O . GLN A 1 101 ? 14.331 10.948 -18.431 1.00 96.56 101 GLN A O 1
ATOM 819 N N . GLU A 1 102 ? 12.784 11.108 -20.043 1.00 96.44 102 GLU A N 1
ATOM 820 C CA . GLU A 1 102 ? 11.633 10.749 -19.204 1.00 96.44 102 GLU A CA 1
ATOM 821 C C . GLU A 1 102 ? 11.746 9.315 -18.672 1.00 96.44 102 GLU A C 1
ATOM 823 O O . GLU A 1 102 ? 11.400 9.027 -17.525 1.00 96.44 102 GLU A O 1
ATOM 828 N N . PHE A 1 103 ? 12.301 8.405 -19.475 1.00 96.75 103 PHE A N 1
ATOM 829 C CA . PHE A 1 103 ? 12.616 7.051 -19.027 1.00 96.75 103 PHE A CA 1
ATOM 830 C C . PHE A 1 103 ? 13.664 7.036 -17.902 1.00 96.75 103 PHE A C 1
ATOM 832 O O . PHE A 1 103 ? 13.516 6.287 -16.932 1.00 96.75 103 PHE A O 1
ATOM 839 N N . LEU A 1 104 ? 14.713 7.862 -17.994 1.00 96.81 104 LEU A N 1
ATOM 840 C CA . LEU A 1 104 ? 15.732 7.982 -16.946 1.00 96.81 104 LEU A CA 1
ATOM 841 C C . LEU A 1 104 ? 15.147 8.536 -15.643 1.00 96.81 104 LEU A C 1
ATOM 843 O O . LEU A 1 104 ? 15.489 8.038 -14.568 1.00 96.81 104 LEU A O 1
ATOM 847 N N . GLU A 1 105 ? 14.262 9.527 -15.727 1.00 96.69 105 GLU A N 1
ATOM 848 C CA . GLU A 1 105 ? 13.570 10.089 -14.563 1.00 96.69 105 GLU A CA 1
ATOM 849 C C . GLU A 1 105 ? 12.643 9.065 -13.905 1.00 96.69 105 GLU A C 1
ATOM 851 O O . GLU A 1 105 ? 12.744 8.843 -12.696 1.00 96.69 105 GLU A O 1
ATOM 856 N N . TRP A 1 106 ? 11.831 8.353 -14.692 1.00 96.31 106 TRP A N 1
ATOM 857 C CA . TRP A 1 106 ? 11.007 7.244 -14.201 1.00 96.31 106 TRP A CA 1
ATOM 858 C C . TRP A 1 106 ? 11.853 6.171 -13.504 1.00 96.31 106 TRP A C 1
ATOM 860 O O . TRP A 1 106 ? 11.530 5.730 -12.398 1.00 96.31 106 TRP A O 1
ATOM 870 N N . LYS A 1 107 ? 12.986 5.790 -14.104 1.00 95.81 107 LYS A N 1
ATOM 871 C CA . LYS A 1 107 ? 13.896 4.794 -13.528 1.00 95.81 107 LYS A CA 1
ATOM 872 C C . LYS A 1 107 ? 14.511 5.278 -12.213 1.00 95.81 107 LYS A C 1
ATOM 874 O O . LYS A 1 107 ? 14.670 4.476 -11.289 1.00 95.81 107 LYS A O 1
ATOM 879 N N . ARG A 1 108 ? 14.841 6.571 -12.111 1.00 97.00 108 ARG A N 1
ATOM 880 C CA . ARG A 1 108 ? 15.349 7.193 -10.880 1.00 97.00 108 ARG A CA 1
ATOM 881 C C . ARG A 1 108 ? 14.280 7.186 -9.786 1.00 97.00 108 ARG A C 1
ATOM 883 O O . ARG A 1 108 ? 14.560 6.703 -8.694 1.00 97.00 108 ARG A O 1
ATOM 890 N N . ALA A 1 109 ? 13.052 7.593 -10.109 1.00 94.81 109 ALA A N 1
ATOM 891 C CA . ALA A 1 109 ? 11.922 7.568 -9.181 1.00 94.81 109 ALA A CA 1
ATOM 892 C C . ALA A 1 109 ? 11.641 6.149 -8.654 1.00 94.81 109 ALA A C 1
ATOM 894 O O . ALA A 1 109 ? 11.530 5.944 -7.447 1.00 94.81 109 ALA A O 1
ATOM 895 N N . LYS A 1 110 ? 11.630 5.138 -9.534 1.00 93.56 110 LYS A N 1
ATOM 896 C CA . LYS A 1 110 ? 11.493 3.724 -9.140 1.00 93.56 110 LYS A CA 1
ATOM 897 C C . LYS A 1 110 ? 12.632 3.248 -8.236 1.00 93.56 110 LYS A C 1
ATOM 899 O O . LYS A 1 110 ? 12.405 2.459 -7.320 1.00 93.56 110 LYS A O 1
ATOM 904 N N . ALA A 1 111 ? 13.862 3.697 -8.478 1.00 93.81 111 ALA A N 1
ATOM 905 C CA . ALA A 1 111 ? 15.000 3.353 -7.629 1.00 93.81 111 ALA A CA 1
ATOM 906 C C . ALA A 1 111 ? 14.882 3.980 -6.231 1.00 93.81 111 ALA A C 1
ATOM 908 O O . ALA A 1 111 ? 15.073 3.278 -5.237 1.00 93.81 111 ALA A O 1
ATOM 909 N N . GLU A 1 112 ? 14.524 5.263 -6.150 1.00 94.00 112 GLU A N 1
ATOM 910 C CA . GLU A 1 112 ? 14.270 5.966 -4.885 1.00 94.00 112 GLU A CA 1
ATOM 911 C C . GLU A 1 112 ? 13.171 5.271 -4.082 1.00 94.00 112 GLU A C 1
ATOM 913 O O . GLU A 1 112 ? 13.356 4.966 -2.905 1.00 94.00 112 GLU A O 1
ATOM 918 N N . GLU A 1 113 ? 12.076 4.908 -4.742 1.00 91.81 113 GLU A N 1
ATOM 919 C CA . GLU A 1 113 ? 10.963 4.202 -4.124 1.00 91.81 113 GLU A CA 1
ATOM 920 C C . GLU A 1 113 ? 11.396 2.863 -3.498 1.00 91.81 113 GLU A C 1
ATOM 922 O O . GLU A 1 113 ? 11.099 2.576 -2.334 1.00 91.81 113 GLU A O 1
ATOM 927 N N . ARG A 1 114 ? 12.180 2.059 -4.232 1.00 90.31 114 ARG A N 1
ATOM 928 C CA . ARG A 1 114 ? 12.736 0.788 -3.731 1.00 90.31 114 ARG A CA 1
ATOM 929 C C . ARG A 1 114 ? 13.665 1.005 -2.538 1.00 90.31 114 ARG A C 1
ATOM 931 O O . ARG A 1 114 ? 13.659 0.190 -1.611 1.00 90.31 114 ARG A O 1
ATOM 938 N N . ILE A 1 115 ? 14.443 2.088 -2.541 1.00 92.38 115 ILE A N 1
ATOM 939 C CA . ILE A 1 115 ? 15.310 2.461 -1.418 1.00 92.38 115 ILE A CA 1
ATOM 940 C C . ILE A 1 115 ? 14.464 2.815 -0.194 1.00 92.38 115 ILE A C 1
ATOM 942 O O . ILE A 1 115 ? 14.714 2.254 0.874 1.00 92.38 115 ILE A O 1
ATOM 946 N N . THR A 1 116 ? 13.456 3.677 -0.337 1.00 90.56 116 THR A N 1
ATOM 947 C CA . THR A 1 116 ? 12.566 4.087 0.759 1.00 90.56 116 THR A CA 1
ATOM 948 C C . THR A 1 116 ? 11.851 2.887 1.374 1.00 90.56 116 THR A C 1
ATOM 950 O O . THR A 1 116 ? 11.903 2.693 2.590 1.00 90.56 116 THR A O 1
ATOM 953 N N . ILE A 1 117 ? 11.262 2.017 0.546 1.00 88.25 117 ILE A N 1
ATOM 954 C CA . ILE A 1 117 ? 10.590 0.794 1.013 1.00 88.25 117 ILE A CA 1
ATOM 955 C C . ILE A 1 117 ? 11.583 -0.125 1.737 1.00 88.25 117 ILE A C 1
ATOM 957 O O . ILE A 1 117 ? 11.279 -0.652 2.809 1.00 88.25 117 ILE A O 1
ATOM 961 N N . GLY A 1 118 ? 12.784 -0.311 1.180 1.00 88.62 118 GLY A N 1
ATOM 962 C CA . GLY A 1 118 ? 13.829 -1.133 1.789 1.00 88.62 118 GLY A CA 1
ATOM 963 C C . GLY A 1 118 ? 14.329 -0.576 3.125 1.00 88.62 118 GLY A C 1
ATOM 964 O O . GLY A 1 118 ? 14.526 -1.335 4.072 1.00 88.62 118 GLY A O 1
ATOM 965 N N . GLN A 1 119 ? 14.504 0.743 3.232 1.00 90.81 119 GLN A N 1
ATOM 966 C CA . GLN A 1 119 ? 14.853 1.415 4.487 1.00 90.81 119 GLN A CA 1
ATOM 967 C C . GLN A 1 119 ? 13.767 1.204 5.538 1.00 90.81 119 GLN A C 1
ATOM 969 O O . GLN A 1 119 ? 14.075 0.793 6.655 1.00 90.81 119 GLN A O 1
ATOM 974 N N . TRP A 1 120 ? 12.506 1.405 5.163 1.00 87.62 120 TRP A N 1
ATOM 975 C CA . TRP A 1 120 ? 11.379 1.228 6.065 1.00 87.62 120 TRP A CA 1
ATOM 976 C C . TRP A 1 120 ? 11.248 -0.221 6.569 1.00 87.62 120 TRP A C 1
ATOM 978 O O . TRP A 1 120 ? 11.060 -0.427 7.771 1.00 87.62 120 TRP A O 1
ATOM 988 N N . ARG A 1 121 ? 11.434 -1.232 5.702 1.00 85.88 121 ARG A N 1
ATOM 989 C CA . ARG A 1 121 ? 11.447 -2.652 6.115 1.00 85.88 121 ARG A CA 1
ATOM 990 C C . ARG A 1 121 ? 12.543 -2.935 7.142 1.00 85.88 121 ARG A C 1
ATOM 992 O O . ARG A 1 121 ? 12.245 -3.483 8.199 1.00 85.88 121 ARG A O 1
ATOM 999 N N . ARG A 1 122 ? 13.767 -2.457 6.897 1.00 89.00 122 ARG A N 1
ATOM 1000 C CA . ARG A 1 122 ? 14.877 -2.589 7.857 1.00 89.00 122 ARG A CA 1
ATOM 1001 C C . ARG A 1 122 ? 14.576 -1.909 9.191 1.00 89.00 122 ARG A C 1
ATOM 1003 O O . ARG A 1 122 ? 14.853 -2.464 10.248 1.00 89.00 122 ARG A O 1
ATOM 1010 N N . THR A 1 123 ? 13.987 -0.711 9.168 1.00 89.50 123 THR A N 1
ATOM 1011 C CA . THR A 1 123 ? 13.586 -0.007 10.396 1.00 89.50 123 THR A CA 1
ATOM 1012 C C . THR A 1 123 ? 12.526 -0.784 11.178 1.00 89.50 123 THR A C 1
ATOM 1014 O O . THR A 1 123 ? 12.562 -0.795 12.410 1.00 89.50 123 THR A O 1
ATOM 1017 N N . LEU A 1 124 ? 11.584 -1.441 10.495 1.00 85.62 124 LEU A N 1
ATOM 1018 C CA . LEU A 1 124 ? 10.611 -2.308 11.155 1.00 85.62 124 LEU A CA 1
ATOM 1019 C C . LEU A 1 124 ? 11.254 -3.531 11.807 1.00 85.62 124 LEU A C 1
ATOM 1021 O O . LEU A 1 124 ? 10.898 -3.840 12.944 1.00 85.62 124 LEU A O 1
ATOM 1025 N N . GLU A 1 125 ? 12.160 -4.207 11.104 1.00 86.12 125 GLU A N 1
ATOM 1026 C CA . GLU A 1 125 ? 12.884 -5.385 11.600 1.00 86.12 125 GLU A CA 1
ATOM 1027 C C . GLU A 1 125 ? 13.671 -5.033 12.868 1.00 86.12 125 GLU A C 1
ATOM 1029 O O . GLU A 1 125 ? 13.413 -5.608 13.924 1.00 86.12 125 GLU A O 1
ATOM 1034 N N . LEU A 1 126 ? 14.482 -3.971 12.818 1.00 87.88 126 LEU A N 1
ATOM 1035 C CA . LEU A 1 126 ? 15.193 -3.425 13.983 1.00 87.88 126 LEU A CA 1
ATOM 1036 C C . LEU A 1 126 ? 14.249 -3.111 15.150 1.00 87.88 126 LEU A C 1
ATOM 1038 O O . LEU A 1 126 ? 14.535 -3.405 16.310 1.00 87.88 126 LEU A O 1
ATOM 1042 N N . ARG A 1 127 ? 13.086 -2.513 14.865 1.00 83.44 127 ARG A N 1
ATOM 1043 C CA . ARG A 1 127 ? 12.095 -2.207 15.903 1.00 83.44 127 ARG A CA 1
ATOM 1044 C C . ARG A 1 127 ? 11.491 -3.473 16.514 1.00 83.44 127 ARG A C 1
ATOM 1046 O O . ARG A 1 127 ? 11.132 -3.447 17.692 1.00 83.44 127 ARG A O 1
ATOM 1053 N N . ALA A 1 128 ? 11.314 -4.535 15.734 1.00 83.62 128 ALA A N 1
ATOM 1054 C CA . ALA A 1 128 ? 10.830 -5.818 16.230 1.00 83.62 128 ALA A CA 1
ATOM 1055 C C . ALA A 1 128 ? 11.888 -6.496 17.114 1.00 83.62 128 ALA A C 1
ATOM 1057 O O . ALA A 1 128 ? 11.561 -6.912 18.224 1.00 83.62 128 ALA A O 1
ATOM 1058 N N . GLU A 1 129 ? 13.153 -6.501 16.688 1.00 85.06 129 GLU A N 1
ATOM 1059 C CA . GLU A 1 129 ? 14.287 -7.028 17.459 1.00 85.06 129 GLU A CA 1
ATOM 1060 C C . GLU A 1 129 ? 14.436 -6.324 18.811 1.00 85.06 129 GLU A C 1
ATOM 1062 O O . GLU A 1 129 ? 14.480 -6.980 19.852 1.00 85.06 129 GLU A O 1
ATOM 1067 N N . LEU A 1 130 ? 14.406 -4.987 18.825 1.00 83.88 130 LEU A N 1
ATOM 1068 C CA . LEU A 1 130 ? 14.483 -4.198 20.060 1.00 83.88 130 LEU A CA 1
ATOM 1069 C C . LEU A 1 130 ? 13.323 -4.490 21.022 1.00 83.88 130 LEU A C 1
ATOM 1071 O O . LEU A 1 130 ? 13.512 -4.476 22.236 1.00 83.88 130 LEU A O 1
ATOM 1075 N N . LYS A 1 131 ? 12.123 -4.778 20.500 1.00 76.50 131 LYS A N 1
ATOM 1076 C CA . LYS A 1 131 ? 10.968 -5.173 21.322 1.00 76.50 131 LYS A CA 1
ATOM 1077 C C . LYS A 1 131 ? 11.104 -6.585 21.896 1.00 76.50 131 LYS A C 1
ATOM 1079 O O . LYS A 1 131 ? 10.615 -6.822 22.996 1.00 76.50 131 LYS A O 1
ATOM 1084 N N . CYS A 1 132 ? 11.735 -7.509 21.174 1.00 61.56 132 CYS A N 1
ATOM 1085 C CA . CYS A 1 132 ? 11.973 -8.880 21.636 1.00 61.56 132 CYS A CA 1
ATOM 1086 C C . CYS A 1 132 ? 13.211 -9.002 22.545 1.00 61.56 132 CYS A C 1
ATOM 1088 O O . CYS A 1 132 ? 13.308 -9.955 23.312 1.00 61.56 132 CYS A O 1
ATOM 1090 N N . GLY A 1 133 ? 14.123 -8.026 22.516 1.00 56.44 133 GLY A N 1
ATOM 1091 C CA . GLY A 1 133 ? 15.375 -8.015 23.278 1.00 56.44 133 GLY A CA 1
ATOM 1092 C C . GLY A 1 133 ? 15.288 -7.609 24.755 1.00 56.44 133 GLY A C 1
ATOM 1093 O O . GLY A 1 133 ? 16.327 -7.390 25.368 1.00 56.44 133 GLY A O 1
ATOM 1094 N N . THR A 1 134 ? 14.102 -7.487 25.369 1.00 52.84 134 THR A N 1
ATOM 1095 C CA . THR A 1 134 ? 13.984 -7.111 26.796 1.00 52.84 134 THR A CA 1
ATOM 1096 C C . THR A 1 134 ? 13.333 -8.211 27.640 1.00 52.84 134 THR A C 1
ATOM 1098 O O . THR A 1 134 ? 12.138 -8.175 27.905 1.00 52.84 134 THR A O 1
ATOM 1101 N N . HIS A 1 135 ? 14.144 -9.200 28.036 1.00 42.16 135 HIS A N 1
ATOM 1102 C CA . HIS A 1 135 ? 14.250 -9.759 29.397 1.00 42.16 135 HIS A CA 1
ATOM 1103 C C . HIS A 1 135 ? 15.225 -10.958 29.397 1.00 42.16 135 HIS A C 1
ATOM 1105 O O . HIS A 1 135 ? 14.788 -12.100 29.241 1.00 42.16 135 HIS A O 1
ATOM 1111 N N . PRO A 1 136 ? 16.528 -10.775 29.678 1.00 41.50 136 PRO A N 1
ATOM 1112 C CA . PRO A 1 136 ? 17.239 -11.807 30.410 1.00 41.50 136 PRO A CA 1
ATOM 1113 C C . PRO A 1 136 ? 16.719 -11.748 31.851 1.00 41.50 136 PRO A C 1
ATOM 1115 O O . PRO A 1 136 ? 16.896 -10.749 32.550 1.00 41.50 136 PRO A O 1
ATOM 1118 N N . ARG A 1 137 ? 16.017 -12.795 32.303 1.00 39.56 137 ARG A N 1
ATOM 1119 C CA . ARG A 1 137 ? 15.802 -12.981 33.745 1.00 39.56 137 ARG A CA 1
ATOM 1120 C C . ARG A 1 137 ? 17.192 -13.049 34.389 1.00 39.56 137 ARG A C 1
ATOM 1122 O O . ARG A 1 137 ? 17.987 -13.870 33.933 1.00 39.56 137 ARG A O 1
ATOM 1129 N N . PRO A 1 138 ? 17.505 -12.272 35.439 1.00 40.91 138 PRO A N 1
ATOM 1130 C CA . PRO A 1 138 ? 18.655 -12.611 36.257 1.00 40.91 138 PRO A CA 1
ATOM 1131 C C . PRO A 1 138 ? 18.339 -13.967 36.892 1.00 40.91 138 PRO A C 1
ATOM 1133 O O . PRO A 1 138 ? 17.365 -14.101 37.641 1.00 40.91 138 PRO A O 1
ATOM 1136 N N . SER A 1 139 ? 19.103 -14.998 36.532 1.00 38.31 139 SER A N 1
ATOM 1137 C CA . SER A 1 139 ? 19.064 -16.282 37.222 1.00 38.31 139 SER A CA 1
ATOM 1138 C C . SER A 1 139 ? 19.395 -16.010 38.685 1.00 38.31 139 SER A C 1
ATOM 1140 O O . SER A 1 139 ? 20.529 -15.666 39.018 1.00 38.31 139 SER A O 1
ATOM 1142 N N . LYS A 1 140 ? 18.381 -16.096 39.554 1.00 38.50 140 LYS A N 1
ATOM 1143 C CA . LYS A 1 140 ? 18.578 -16.084 41.002 1.00 38.50 140 LYS A CA 1
ATOM 1144 C C . LYS A 1 140 ? 19.580 -17.186 41.338 1.00 38.50 140 LYS A C 1
ATOM 1146 O O . LYS A 1 140 ? 19.421 -18.316 40.881 1.00 38.50 140 LYS A O 1
ATOM 1151 N N . GLY A 1 141 ? 20.621 -16.809 42.073 1.00 39.38 141 GLY A N 1
ATOM 1152 C CA . GLY A 1 141 ? 21.716 -17.688 42.444 1.00 39.38 141 GLY A CA 1
ATOM 1153 C C . GLY A 1 141 ? 21.237 -18.971 43.118 1.00 39.38 141 GLY A C 1
ATOM 1154 O O . GLY A 1 141 ? 20.336 -18.952 43.954 1.00 39.38 141 GLY A O 1
ATOM 1155 N N . SER A 1 142 ? 21.885 -20.071 42.751 1.00 37.25 142 SER A N 1
ATOM 1156 C CA . SER A 1 142 ? 21.906 -21.295 43.539 1.00 37.25 142 SER A CA 1
ATOM 1157 C C . SER A 1 142 ? 23.106 -21.200 44.478 1.00 37.25 142 SER A C 1
ATOM 1159 O O . SER A 1 142 ? 24.245 -21.378 44.053 1.00 37.25 142 SER A O 1
ATOM 1161 N N . LEU A 1 143 ? 22.849 -20.855 45.737 1.00 39.50 143 LEU A N 1
ATOM 1162 C CA . LEU A 1 143 ? 23.788 -21.001 46.846 1.00 39.50 143 LEU 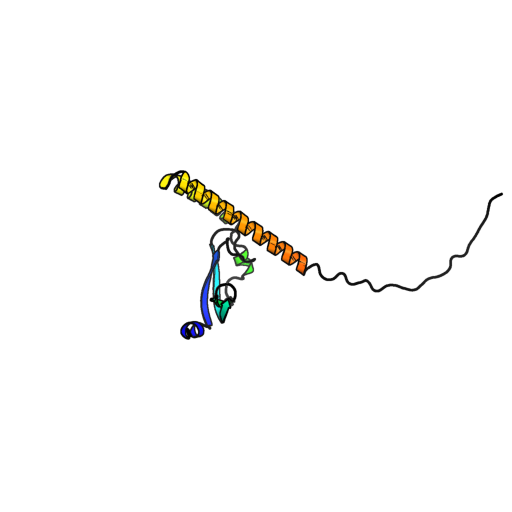A CA 1
ATOM 1163 C C . LEU A 1 143 ? 23.333 -22.197 47.688 1.00 39.50 143 LEU A C 1
ATOM 1165 O O . LEU A 1 143 ? 22.148 -22.281 48.006 1.00 39.50 143 LEU A O 1
ATOM 1169 N N . LEU A 1 144 ? 24.319 -23.019 48.079 1.00 36.31 144 LEU A N 1
ATOM 1170 C CA . LEU A 1 144 ? 24.286 -24.220 48.943 1.00 36.31 144 LEU A CA 1
ATOM 1171 C C . LEU A 1 144 ? 23.858 -25.520 48.239 1.00 36.31 144 LEU A C 1
ATOM 1173 O O . LEU A 1 144 ? 22.879 -25.537 47.511 1.00 36.31 144 LEU A O 1
ATOM 1177 N N . SER A 1 145 ? 24.499 -26.671 48.438 1.00 37.56 145 SER A N 1
ATOM 1178 C CA . SER A 1 145 ? 25.702 -27.085 49.179 1.00 37.56 145 SER A CA 1
ATOM 1179 C C . SER A 1 145 ? 26.002 -28.542 48.779 1.00 37.56 145 SER A C 1
ATOM 1181 O O . SER A 1 145 ? 25.079 -29.250 48.387 1.00 37.56 145 SER A O 1
ATOM 1183 N N . GLN A 1 146 ? 27.259 -28.985 48.888 1.00 31.75 146 GLN A N 1
ATOM 1184 C CA . GLN A 1 146 ? 27.701 -30.335 49.309 1.00 31.75 146 GLN A CA 1
ATOM 1185 C C . GLN A 1 146 ? 29.239 -30.354 49.192 1.00 31.75 146 GLN A C 1
ATOM 1187 O O . GLN A 1 146 ? 29.779 -30.037 48.141 1.00 31.75 146 GLN A O 1
ATOM 1192 N N . ALA A 1 147 ? 29.969 -30.343 50.306 1.00 34.97 147 ALA A N 1
ATOM 1193 C CA . ALA A 1 147 ? 30.304 -31.485 51.164 1.00 34.97 147 ALA A CA 1
ATOM 1194 C C . ALA A 1 147 ? 31.590 -32.187 50.683 1.00 34.97 147 ALA A C 1
ATOM 1196 O O . ALA A 1 147 ? 31.637 -32.755 49.601 1.00 34.97 147 ALA A O 1
ATOM 1197 N N . GLU A 1 148 ? 32.622 -32.038 51.518 1.00 40.44 148 GLU A N 1
ATOM 1198 C CA . GLU A 1 148 ? 33.731 -32.956 51.803 1.00 40.44 148 GLU A CA 1
ATOM 1199 C C . GLU A 1 148 ? 34.173 -33.956 50.722 1.00 40.44 148 GLU A C 1
ATOM 1201 O O . GLU A 1 148 ? 33.511 -34.957 50.474 1.00 40.44 148 GLU A O 1
ATOM 1206 N N . VAL A 1 149 ? 35.414 -33.791 50.251 1.00 39.09 149 VAL A N 1
ATOM 1207 C CA . VAL A 1 149 ? 36.297 -34.931 49.964 1.00 39.09 149 VAL A CA 1
ATOM 1208 C C . VAL A 1 149 ? 37.663 -34.638 50.586 1.00 39.09 149 VAL A C 1
ATOM 1210 O O . VAL A 1 149 ? 38.437 -33.817 50.095 1.00 39.09 149 VAL A O 1
ATOM 1213 N N . LYS A 1 150 ? 37.910 -35.285 51.728 1.00 40.22 150 LYS A N 1
ATOM 1214 C CA . LYS A 1 150 ? 39.247 -35.606 52.236 1.00 40.22 150 LYS A CA 1
ATOM 1215 C C . LYS A 1 150 ? 39.789 -36.787 51.429 1.00 40.22 150 LYS A C 1
ATOM 1217 O O . LYS A 1 150 ? 39.013 -37.683 51.124 1.00 40.22 150 LYS A O 1
ATOM 1222 N N . ASP A 1 151 ? 41.088 -36.733 51.138 1.00 37.62 151 ASP A N 1
ATOM 1223 C CA . ASP A 1 151 ? 42.084 -37.823 51.034 1.00 37.62 151 ASP A CA 1
ATOM 1224 C C . ASP A 1 151 ? 43.179 -37.326 50.070 1.00 37.62 151 ASP A C 1
ATOM 1226 O O . ASP A 1 151 ? 42.895 -37.003 48.923 1.00 37.62 151 ASP A O 1
ATOM 1230 N N . GLY A 1 152 ? 44.366 -36.936 50.557 1.00 35.88 152 GLY A N 1
ATOM 1231 C CA . GLY A 1 152 ? 45.543 -37.813 50.701 1.00 35.88 152 GLY A CA 1
ATOM 1232 C C . GLY A 1 152 ? 46.313 -37.862 49.364 1.00 35.88 152 GLY A C 1
ATOM 1233 O O . GLY A 1 152 ? 45.695 -38.083 48.340 1.00 35.88 152 GLY A O 1
ATOM 1234 N N . ILE A 1 153 ? 47.627 -37.663 49.204 1.00 39.34 153 ILE A N 1
ATOM 1235 C CA . ILE A 1 153 ? 48.798 -38.092 49.980 1.00 39.34 153 ILE A CA 1
ATOM 1236 C C . ILE A 1 153 ? 50.065 -37.679 49.158 1.00 39.34 153 ILE A C 1
ATOM 1238 O O . ILE A 1 153 ? 50.036 -37.793 47.937 1.00 39.34 153 ILE A O 1
ATOM 1242 N N . LEU A 1 154 ? 51.147 -37.276 49.857 1.00 41.06 154 LEU A N 1
ATOM 1243 C CA . LEU A 1 154 ? 52.611 -37.350 49.549 1.00 41.06 154 LEU A CA 1
ATOM 1244 C C . LEU A 1 154 ? 53.256 -36.524 48.398 1.00 41.06 154 LEU A C 1
ATOM 1246 O O . LEU A 1 154 ? 52.895 -36.656 47.238 1.00 41.06 154 LEU A O 1
ATOM 1250 N N . GLU A 1 155 ? 54.222 -35.648 48.752 1.00 37.06 155 GLU A N 1
ATOM 1251 C CA . GLU A 1 155 ? 55.704 -35.743 48.505 1.00 37.06 155 GLU A CA 1
ATOM 1252 C C . GLU A 1 155 ? 56.111 -35.004 47.213 1.00 37.06 155 GLU A C 1
ATOM 1254 O O . GLU A 1 155 ? 55.361 -35.014 46.251 1.00 37.06 155 GLU A O 1
ATOM 1259 N N . ALA A 1 156 ? 57.236 -34.312 47.023 1.00 39.25 156 ALA A N 1
ATOM 1260 C CA . ALA A 1 156 ? 58.466 -33.951 47.736 1.00 39.25 156 ALA A CA 1
ATOM 1261 C C . ALA A 1 156 ? 58.946 -32.635 47.044 1.00 39.25 156 ALA A C 1
ATOM 1263 O O . ALA A 1 156 ? 58.475 -32.314 45.958 1.00 39.25 156 ALA A O 1
ATOM 1264 N N . GLY A 1 157 ? 59.836 -31.782 47.540 1.00 42.03 157 GLY A N 1
ATOM 1265 C CA . GLY A 1 157 ? 61.080 -32.043 48.234 1.00 42.03 157 GLY A CA 1
ATOM 1266 C C . GLY A 1 157 ? 61.980 -30.798 48.142 1.00 42.03 157 GLY A C 1
ATOM 1267 O O . GLY A 1 157 ? 61.944 -30.094 47.138 1.00 42.03 157 GLY A O 1
ATOM 1268 N N . LYS A 1 158 ? 62.766 -30.622 49.210 1.00 39.91 158 LYS A N 1
ATOM 1269 C CA . LYS A 1 158 ? 64.005 -29.838 49.388 1.00 39.91 158 LYS A CA 1
ATOM 1270 C C . LYS A 1 158 ? 64.021 -28.349 49.037 1.00 39.91 158 LYS A C 1
ATOM 1272 O O . LYS A 1 158 ? 64.073 -28.001 47.843 1.00 39.91 158 LYS A O 1
#

Radius of gyration: 29.57 Å; chains: 1; bounding box: 86×62×79 Å